Protein AF-A0AAX0XKA4-F1 (afdb_monomer)

Secondary structure (DSSP, 8-state):
--PPPPP-TT-GGGGSPPPPPS-SGGGHHHHHHHHHHHHHSTT-S---GGGGT-BTTB-SS-----

Radius of gyration: 11.56 Å; Cα contacts (8 Å, |Δi|>4): 65; chains: 1; bounding box: 27×26×28 Å

Mean predicted aligned error: 6.41 Å

Structure (mmCIF, N/CA/C/O backbone):
data_AF-A0AAX0XKA4-F1
#
_entry.id   AF-A0AAX0XKA4-F1
#
loop_
_atom_site.group_PDB
_atom_site.id
_atom_site.type_symbol
_atom_site.label_atom_id
_atom_site.label_alt_id
_atom_site.label_comp_id
_atom_site.label_asym_id
_atom_site.label_entity_id
_atom_site.label_seq_id
_atom_site.pdbx_PDB_ins_code
_atom_site.Cartn_x
_atom_site.Cartn_y
_atom_site.Cartn_z
_atom_site.occupancy
_atom_site.B_iso_or_equiv
_atom_site.auth_seq_id
_atom_site.auth_comp_id
_atom_site.auth_asym_id
_atom_s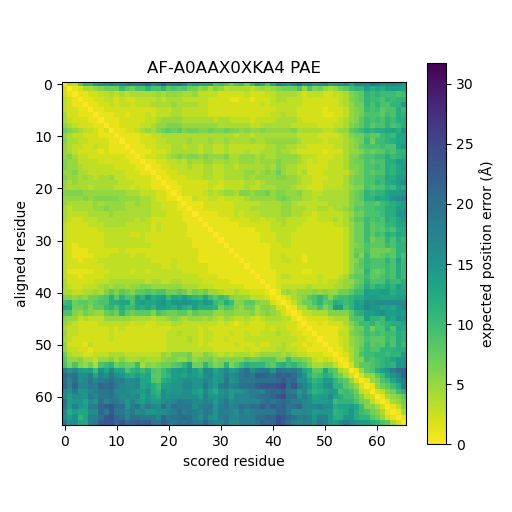ite.auth_atom_id
_atom_site.pdbx_PDB_model_num
ATOM 1 N N . MET A 1 1 ? -5.636 -13.709 3.227 1.00 65.69 1 MET A N 1
ATOM 2 C CA . MET A 1 1 ? -4.253 -14.109 2.910 1.00 65.69 1 MET A CA 1
ATOM 3 C C . MET A 1 1 ? -4.175 -14.541 1.458 1.00 65.69 1 MET A C 1
ATOM 5 O O . MET A 1 1 ? -4.452 -15.693 1.132 1.00 65.69 1 MET A O 1
ATOM 9 N N . ALA A 1 2 ? -3.856 -13.584 0.597 1.00 83.94 2 ALA A N 1
ATOM 10 C CA . ALA A 1 2 ? -3.620 -13.736 -0.830 1.00 83.94 2 ALA A CA 1
ATOM 11 C C . ALA A 1 2 ? -2.412 -12.878 -1.236 1.00 83.94 2 ALA A 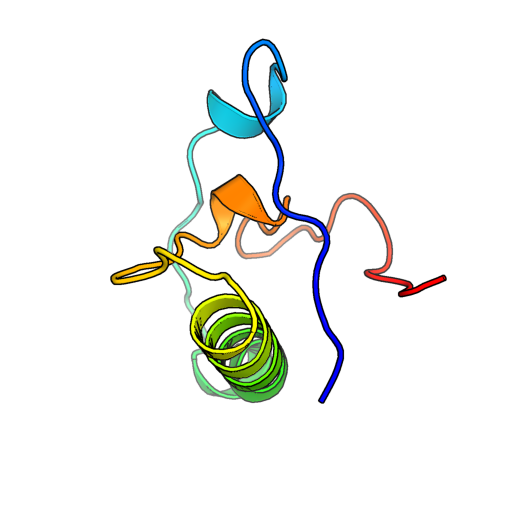C 1
ATOM 13 O O . ALA A 1 2 ? -2.186 -11.816 -0.659 1.00 83.94 2 ALA A O 1
ATOM 14 N N . ILE A 1 3 ? -1.652 -13.333 -2.235 1.00 87.44 3 ILE A N 1
ATOM 15 C CA . ILE A 1 3 ? -0.593 -12.524 -2.848 1.00 87.44 3 ILE A CA 1
ATOM 16 C C . ILE A 1 3 ? -1.244 -11.651 -3.920 1.00 87.44 3 ILE A C 1
ATOM 18 O O . ILE A 1 3 ? -1.904 -12.155 -4.831 1.00 87.44 3 ILE A O 1
ATOM 22 N N . LEU A 1 4 ? -1.080 -10.340 -3.782 1.00 88.94 4 LEU A N 1
ATOM 23 C CA . LEU A 1 4 ? -1.639 -9.334 -4.668 1.00 88.94 4 LEU A CA 1
ATOM 24 C C . LEU A 1 4 ? -0.687 -9.076 -5.853 1.00 88.94 4 LEU A C 1
ATOM 26 O O . LEU A 1 4 ? 0.534 -9.112 -5.702 1.00 88.94 4 LEU A O 1
ATOM 30 N N . GLU A 1 5 ? -1.228 -8.767 -7.035 1.00 90.06 5 GLU A N 1
ATOM 31 C CA . GLU A 1 5 ? -0.410 -8.341 -8.178 1.00 90.06 5 GLU A CA 1
ATOM 32 C C . GLU A 1 5 ? 0.155 -6.932 -7.935 1.00 90.06 5 GLU A C 1
ATOM 34 O O . GLU A 1 5 ? -0.596 -5.990 -7.667 1.00 90.06 5 GLU A O 1
ATOM 39 N N . ILE A 1 6 ? 1.478 -6.780 -8.059 1.00 90.00 6 ILE A N 1
ATOM 40 C CA . ILE A 1 6 ? 2.148 -5.480 -7.973 1.00 90.00 6 ILE A CA 1
ATOM 41 C C . ILE A 1 6 ? 2.219 -4.857 -9.367 1.00 90.00 6 ILE A C 1
ATOM 43 O O . ILE A 1 6 ? 2.908 -5.350 -10.259 1.00 90.00 6 ILE A O 1
ATOM 47 N N . LEU A 1 7 ? 1.545 -3.726 -9.532 1.00 90.12 7 LEU A N 1
ATOM 48 C CA . LEU A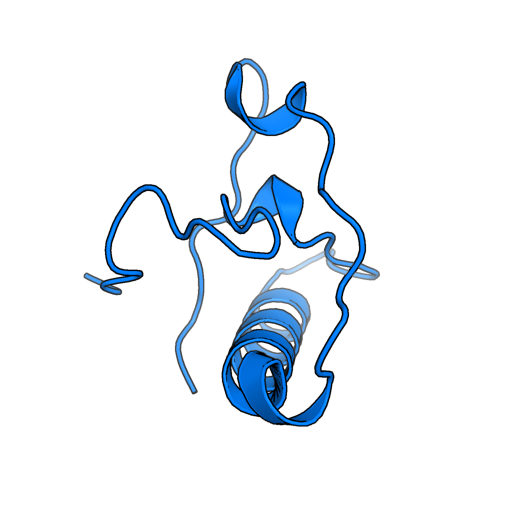 1 7 ? 1.564 -2.920 -10.742 1.00 90.12 7 LEU A CA 1
ATOM 49 C C . LEU A 1 7 ? 2.941 -2.279 -10.953 1.00 90.12 7 LEU A C 1
ATOM 51 O O . LEU A 1 7 ? 3.516 -1.673 -10.044 1.00 90.12 7 LEU A O 1
ATOM 55 N N . THR A 1 8 ? 3.432 -2.340 -12.189 1.00 90.00 8 THR A N 1
ATOM 56 C CA . THR A 1 8 ? 4.694 -1.721 -12.613 1.00 90.00 8 THR A CA 1
ATOM 57 C C . THR A 1 8 ? 4.449 -0.600 -13.620 1.00 90.00 8 THR A C 1
ATOM 59 O O . THR A 1 8 ? 3.449 -0.584 -14.339 1.00 90.00 8 THR A O 1
ATOM 62 N N . LEU A 1 9 ? 5.377 0.355 -13.715 1.00 87.94 9 LEU A N 1
ATOM 63 C CA . LEU A 1 9 ? 5.315 1.373 -14.767 1.00 87.94 9 LEU A CA 1
ATOM 64 C C . LEU A 1 9 ? 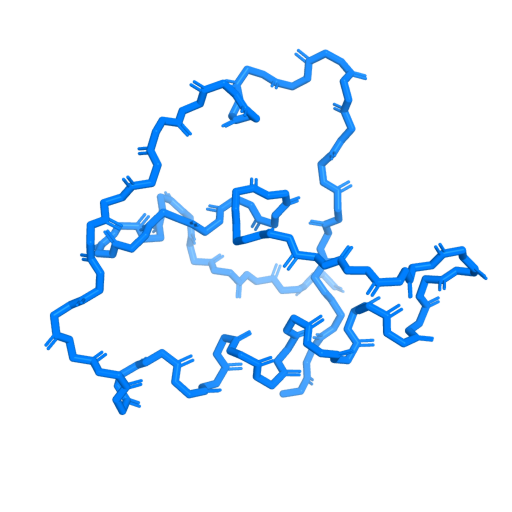5.338 0.709 -16.158 1.00 87.94 9 LEU A C 1
ATOM 66 O O . LEU A 1 9 ? 6.075 -0.261 -16.344 1.00 87.94 9 LEU A O 1
ATOM 70 N N . PRO A 1 10 ? 4.574 1.226 -17.139 1.00 92.69 10 PRO A N 1
ATOM 71 C CA . PRO A 1 10 ? 3.873 2.517 -17.153 1.00 92.69 10 PRO A CA 1
ATOM 72 C C . PRO A 1 10 ? 2.363 2.452 -16.816 1.00 92.69 10 PRO A C 1
ATOM 74 O O . PRO A 1 10 ? 1.578 3.174 -17.430 1.00 92.69 10 PRO A O 1
ATOM 77 N N . ASP A 1 11 ? 1.919 1.608 -15.875 1.00 89.44 11 ASP A N 1
ATOM 78 C CA . ASP A 1 11 ? 0.484 1.475 -15.578 1.00 89.44 11 ASP A CA 1
ATOM 79 C C . ASP A 1 11 ? -0.156 2.807 -15.097 1.00 89.44 11 ASP A C 1
ATOM 81 O O . ASP A 1 11 ? 0.257 3.356 -14.068 1.00 89.44 11 ASP A O 1
ATOM 85 N N . PRO A 1 12 ? 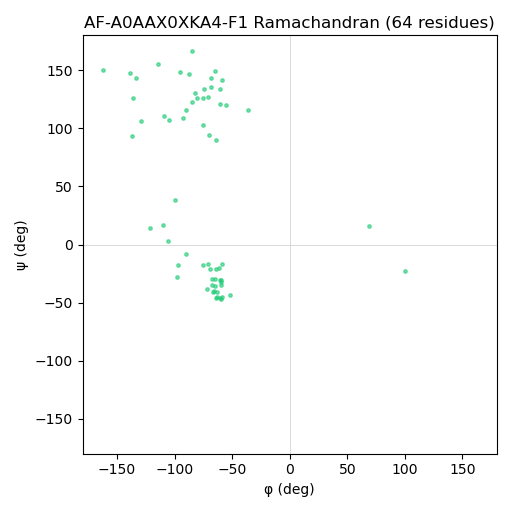-1.187 3.342 -15.790 1.00 88.44 12 PRO A N 1
ATOM 86 C CA . PRO A 1 12 ? -1.819 4.617 -15.436 1.00 88.44 12 PRO A CA 1
ATOM 87 C C . PRO A 1 12 ? -2.511 4.591 -14.066 1.00 88.44 12 PRO A C 1
ATOM 89 O O . PRO A 1 12 ? -2.702 5.641 -13.447 1.00 88.44 12 PRO A O 1
ATOM 92 N N . ARG A 1 13 ? -2.859 3.404 -13.556 1.00 86.19 13 ARG A N 1
ATOM 93 C CA . ARG A 1 13 ? -3.416 3.211 -12.212 1.00 86.19 13 ARG A CA 1
ATOM 94 C C . ARG A 1 13 ? -2.447 3.707 -11.136 1.00 86.19 13 ARG A C 1
ATOM 96 O O . ARG A 1 13 ? -2.882 4.341 -10.175 1.00 86.19 13 ARG A O 1
ATOM 103 N N . LEU A 1 14 ? -1.137 3.565 -11.332 1.00 89.00 14 LEU A N 1
ATOM 104 C CA . LEU A 1 14 ? -0.133 4.067 -10.383 1.00 89.00 14 LEU A CA 1
ATOM 105 C C . LEU A 1 14 ? -0.177 5.596 -10.201 1.00 89.00 14 LEU A C 1
ATOM 107 O O . LEU A 1 14 ? 0.284 6.102 -9.182 1.00 89.00 14 LEU A O 1
ATOM 111 N N . SER A 1 15 ? -0.763 6.331 -11.154 1.00 89.25 15 SER A N 1
ATOM 112 C CA . SER A 1 15 ? -0.919 7.792 -11.088 1.00 89.25 15 SER A CA 1
ATOM 113 C C . SER A 1 15 ? -2.224 8.248 -10.421 1.00 89.25 15 SER A C 1
ATOM 115 O O . SER A 1 15 ? -2.412 9.444 -10.186 1.00 89.25 15 SER A O 1
ATOM 117 N N . LYS A 1 16 ? -3.154 7.331 -10.118 1.00 88.38 16 LYS A N 1
ATOM 118 C CA . LYS A 1 16 ? -4.419 7.672 -9.453 1.00 88.38 16 LYS A CA 1
ATOM 119 C C . LYS A 1 16 ? -4.178 7.979 -7.970 1.00 88.38 16 LYS A C 1
ATOM 121 O O . LYS A 1 16 ? -3.519 7.225 -7.256 1.00 88.38 16 LYS A O 1
ATOM 126 N N . LYS A 1 17 ? -4.768 9.074 -7.481 1.00 87.06 17 LYS A N 1
ATOM 127 C CA . LYS A 1 17 ? -4.703 9.464 -6.066 1.00 87.06 17 LYS A CA 1
ATOM 128 C C . LYS A 1 17 ? -5.628 8.575 -5.227 1.00 87.06 17 LYS A C 1
ATOM 130 O O . LYS A 1 17 ? -6.822 8.495 -5.509 1.00 87.06 17 LYS A O 1
ATOM 135 N N . ALA A 1 18 ? -5.088 7.948 -4.182 1.00 87.69 18 ALA A N 1
ATOM 136 C CA . ALA A 1 18 ? -5.893 7.225 -3.199 1.00 87.69 18 ALA A CA 1
ATOM 137 C C . ALA A 1 18 ? -6.810 8.188 -2.423 1.00 87.69 18 ALA A C 1
ATOM 139 O O . ALA A 1 18 ? -6.465 9.358 -2.217 1.00 87.69 18 ALA A O 1
ATOM 140 N N . ARG A 1 19 ? -7.982 7.706 -1.997 1.00 87.62 19 ARG A N 1
ATOM 141 C CA . ARG A 1 19 ? -8.867 8.472 -1.108 1.00 87.62 19 ARG A CA 1
ATOM 142 C C . ARG A 1 19 ? -8.426 8.239 0.358 1.00 87.62 19 ARG A C 1
ATOM 144 O O . ARG A 1 19 ? -7.587 7.381 0.637 1.00 87.62 19 ARG A O 1
ATOM 151 N N . PRO A 1 20 ? -8.913 9.036 1.314 1.00 88.00 20 PRO A N 1
ATOM 152 C CA . PRO A 1 20 ? -8.721 8.731 2.726 1.00 88.00 20 PRO A CA 1
ATOM 153 C C . PRO A 1 20 ? -9.519 7.486 3.130 1.00 88.00 20 PRO A C 1
ATOM 155 O O . PRO A 1 20 ? -10.643 7.286 2.668 1.00 88.00 20 PRO A O 1
ATOM 158 N N . VAL A 1 21 ? -8.954 6.673 4.018 1.00 87.31 21 VAL A N 1
ATOM 159 C CA . VAL A 1 21 ? -9.676 5.576 4.673 1.00 87.31 21 VAL A CA 1
ATOM 160 C C . VAL A 1 21 ? -10.499 6.166 5.816 1.00 87.31 21 VAL A C 1
ATOM 162 O O . VAL A 1 21 ? -9.950 6.865 6.664 1.00 87.31 21 VAL A O 1
ATOM 165 N N . THR A 1 22 ? -11.805 5.902 5.831 1.00 89.19 22 THR A N 1
ATOM 166 C CA . THR A 1 22 ? -12.714 6.356 6.900 1.00 89.19 22 THR A CA 1
ATOM 167 C C . THR A 1 22 ? -12.981 5.279 7.947 1.00 89.19 22 THR A C 1
ATOM 169 O O . THR A 1 22 ? -13.214 5.617 9.097 1.00 89.19 22 THR A O 1
ATOM 172 N N . GLU A 1 23 ? -12.904 4.001 7.562 1.00 88.56 23 GLU A N 1
ATOM 173 C CA . GLU A 1 23 ? -13.158 2.838 8.420 1.00 88.56 23 GLU A CA 1
ATOM 174 C C . GLU A 1 23 ? -11.984 1.861 8.301 1.00 88.56 23 GLU A C 1
ATOM 176 O O . GLU A 1 23 ? -11.812 1.209 7.268 1.00 88.56 23 GLU A O 1
ATOM 181 N N . VAL A 1 24 ? -11.139 1.788 9.332 1.00 86.56 24 VAL A N 1
ATOM 182 C CA . VAL A 1 24 ? -9.916 0.963 9.303 1.00 86.56 24 VAL A CA 1
ATOM 183 C C . VAL A 1 24 ? -10.250 -0.527 9.384 1.00 86.56 24 VAL A C 1
ATOM 185 O O . VAL A 1 24 ? -9.663 -1.326 8.658 1.00 86.56 24 VAL A O 1
ATOM 188 N N . ASP A 1 25 ? -11.254 -0.894 10.178 1.00 88.62 25 ASP A N 1
ATOM 189 C CA . ASP A 1 25 ? -11.669 -2.291 10.348 1.00 88.62 25 ASP A CA 1
ATOM 190 C C . ASP A 1 25 ? -12.114 -2.923 9.019 1.00 88.62 25 ASP A C 1
ATOM 192 O O . ASP A 1 25 ? -11.877 -4.102 8.761 1.00 88.62 25 ASP A O 1
ATOM 196 N N . ALA A 1 26 ? -12.696 -2.119 8.122 1.00 86.94 26 ALA A N 1
ATOM 197 C CA . ALA A 1 26 ? -13.144 -2.569 6.808 1.00 86.94 26 ALA A CA 1
ATOM 198 C C . ALA A 1 26 ? -11.988 -2.924 5.854 1.00 86.94 26 ALA A C 1
ATOM 200 O O . ALA A 1 26 ? -12.199 -3.654 4.885 1.00 86.94 26 ALA A O 1
ATOM 201 N N . 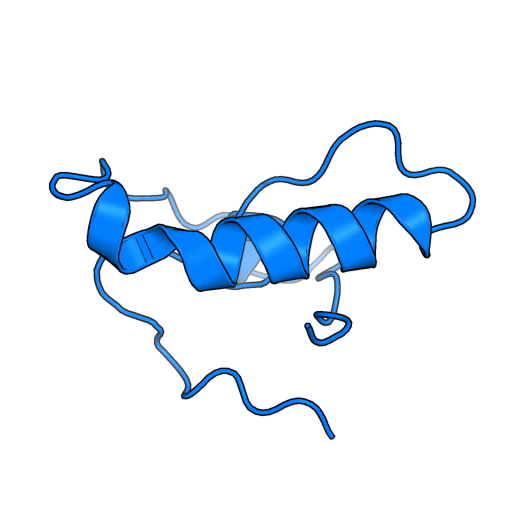ILE A 1 27 ? -10.776 -2.417 6.107 1.00 88.00 27 ILE A N 1
ATOM 202 C CA . ILE A 1 27 ? -9.595 -2.661 5.267 1.00 88.00 27 ILE A CA 1
ATOM 203 C C . ILE A 1 27 ? -8.594 -3.628 5.902 1.00 88.00 27 ILE A C 1
ATOM 205 O O . ILE A 1 27 ? -7.556 -3.895 5.300 1.00 88.00 27 ILE A O 1
ATOM 209 N N . GLN A 1 28 ? -8.892 -4.182 7.080 1.00 90.31 28 GLN A N 1
ATOM 210 C CA . GLN A 1 28 ? -8.011 -5.129 7.765 1.00 90.31 28 GLN A CA 1
ATOM 211 C C . GLN A 1 28 ? -7.571 -6.307 6.866 1.00 90.31 28 GLN A C 1
ATOM 213 O O . GLN A 1 28 ? -6.369 -6.572 6.814 1.00 90.31 28 GLN A O 1
ATOM 218 N N . PRO A 1 29 ? -8.459 -6.941 6.066 1.00 90.44 29 PRO A N 1
ATOM 219 C CA . PRO A 1 29 ? -8.050 -8.022 5.164 1.00 90.44 29 PRO A CA 1
ATOM 220 C C . PRO A 1 29 ? -7.099 -7.558 4.052 1.00 90.44 29 PRO A C 1
ATOM 222 O O . PRO A 1 29 ? -6.168 -8.268 3.689 1.00 90.44 29 PRO A O 1
ATOM 225 N N . LEU A 1 30 ? -7.294 -6.337 3.537 1.00 90.00 30 LEU A N 1
ATOM 226 C CA . LEU A 1 30 ? -6.409 -5.754 2.526 1.00 90.00 30 LEU A CA 1
ATOM 227 C C . LEU A 1 30 ? -5.010 -5.506 3.100 1.00 90.00 30 LEU A C 1
ATOM 229 O O . LEU A 1 30 ? -4.020 -5.743 2.415 1.00 90.00 30 LEU A O 1
ATOM 233 N N . ILE A 1 31 ? -4.921 -5.039 4.349 1.00 90.31 31 ILE A N 1
ATOM 234 C CA . ILE A 1 31 ? 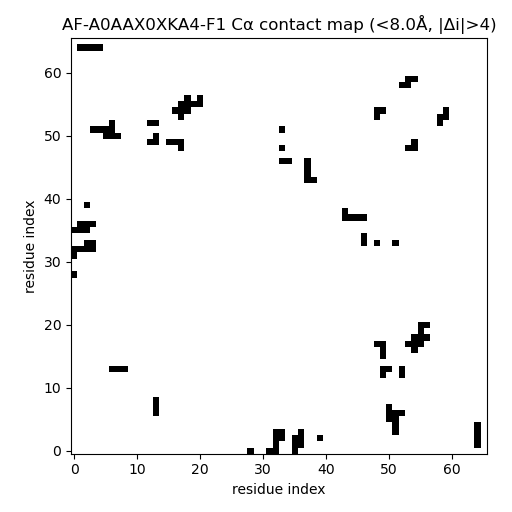-3.638 -4.842 5.033 1.00 90.31 31 ILE A CA 1
ATOM 235 C C . ILE A 1 31 ? -2.897 -6.178 5.149 1.00 90.31 31 ILE A C 1
ATOM 237 O O . ILE A 1 31 ? -1.711 -6.238 4.837 1.00 90.31 31 ILE A O 1
ATOM 241 N N . GLU A 1 32 ? -3.589 -7.243 5.557 1.00 92.44 32 GLU A N 1
ATOM 242 C CA . GLU A 1 32 ? -3.003 -8.584 5.663 1.00 92.44 32 GLU A CA 1
ATOM 243 C C . GLU A 1 32 ? -2.467 -9.084 4.317 1.00 92.44 32 GLU A C 1
ATOM 245 O O . GLU A 1 32 ? -1.322 -9.528 4.238 1.00 92.44 32 GLU A O 1
ATOM 250 N N . ASP A 1 33 ? -3.248 -8.951 3.245 1.00 91.38 33 ASP A N 1
ATOM 251 C CA . ASP A 1 33 ? -2.820 -9.386 1.914 1.00 91.38 33 ASP A CA 1
ATOM 252 C C . ASP A 1 33 ? -1.661 -8.526 1.364 1.00 91.38 33 ASP A C 1
ATOM 254 O O . ASP A 1 33 ? -0.741 -9.034 0.718 1.00 91.38 33 ASP A O 1
ATOM 258 N N . MET A 1 34 ? -1.640 -7.222 1.660 1.00 91.44 34 MET A N 1
ATOM 259 C CA . MET A 1 34 ? -0.529 -6.335 1.293 1.00 91.44 34 MET A CA 1
ATOM 260 C C . MET A 1 34 ? 0.764 -6.683 2.037 1.00 91.44 34 MET A C 1
ATOM 262 O O . MET A 1 34 ? 1.837 -6.670 1.431 1.00 91.44 34 MET A O 1
ATOM 266 N N . LEU A 1 35 ? 0.680 -7.004 3.330 1.00 92.06 35 LEU A N 1
ATOM 267 C CA . LEU A 1 35 ? 1.839 -7.441 4.110 1.00 92.06 35 LEU A CA 1
ATOM 268 C C . LEU A 1 35 ? 2.397 -8.752 3.557 1.00 92.06 35 LEU A C 1
ATOM 270 O O . LEU A 1 35 ? 3.600 -8.858 3.327 1.00 92.06 35 LEU A O 1
ATOM 274 N N . GLU A 1 36 ? 1.520 -9.710 3.264 1.00 91.81 36 GLU A N 1
ATOM 275 C CA . GLU A 1 36 ? 1.906 -10.992 2.676 1.00 91.81 36 GLU A CA 1
ATOM 276 C C . GLU A 1 36 ? 2.619 -10.812 1.328 1.00 91.81 36 GLU A C 1
ATOM 278 O O . GLU A 1 36 ? 3.676 -11.397 1.082 1.00 91.81 36 GLU A O 1
ATOM 283 N N . THR A 1 37 ? 2.075 -9.942 0.475 1.00 91.50 37 THR A N 1
ATOM 284 C CA . THR A 1 37 ? 2.641 -9.595 -0.838 1.00 91.50 37 THR A CA 1
ATOM 285 C C . THR A 1 37 ? 4.011 -8.930 -0.719 1.00 91.50 37 THR A C 1
ATOM 287 O O . THR A 1 37 ? 4.927 -9.227 -1.491 1.00 91.50 37 THR A O 1
ATOM 290 N N . MET A 1 38 ? 4.168 -8.031 0.255 1.00 91.31 38 MET A N 1
ATOM 291 C CA . MET A 1 38 ? 5.431 -7.347 0.518 1.00 91.31 38 MET A CA 1
ATOM 292 C C . MET A 1 38 ? 6.514 -8.340 0.950 1.00 91.31 38 MET A C 1
ATOM 294 O O . MET A 1 38 ? 7.607 -8.300 0.396 1.00 91.31 38 MET A O 1
ATOM 298 N N . TYR A 1 39 ? 6.207 -9.258 1.873 1.00 89.25 39 TYR A N 1
ATOM 299 C CA . TYR A 1 39 ? 7.167 -10.268 2.335 1.00 89.25 39 TYR A CA 1
ATOM 300 C C . TYR A 1 39 ? 7.538 -11.296 1.261 1.00 89.25 39 TYR A C 1
ATOM 302 O O . TYR A 1 39 ? 8.657 -11.804 1.266 1.00 89.25 39 TYR A O 1
ATOM 310 N N . HIS A 1 40 ? 6.626 -11.587 0.331 1.00 89.19 40 HIS A N 1
ATOM 311 C CA . HIS A 1 40 ? 6.907 -12.447 -0.821 1.00 89.19 40 HIS A CA 1
ATOM 312 C C . HIS A 1 40 ? 7.737 -11.761 -1.910 1.00 89.19 40 HIS A C 1
ATOM 314 O O . HIS A 1 40 ? 8.302 -12.438 -2.772 1.00 89.19 40 HIS A O 1
ATOM 320 N N . SER A 1 41 ? 7.816 -10.431 -1.897 1.00 84.25 41 SER A N 1
ATOM 321 C CA . SER A 1 41 ? 8.581 -9.684 -2.889 1.00 84.25 41 SER A CA 1
ATOM 322 C C . SER A 1 41 ? 10.067 -9.653 -2.512 1.00 84.25 41 SER A C 1
ATOM 324 O O . SER A 1 41 ? 10.395 -9.273 -1.390 1.00 84.25 41 SER A O 1
ATOM 326 N N . PRO A 1 42 ? 10.986 -9.990 -3.436 1.00 77.81 42 PRO A N 1
ATOM 327 C CA . PRO A 1 42 ? 12.406 -10.190 -3.125 1.00 77.81 42 PRO A CA 1
ATOM 328 C C . PRO A 1 42 ? 13.105 -8.953 -2.538 1.00 77.81 42 PRO A C 1
ATOM 330 O O . PRO A 1 42 ? 13.997 -9.101 -1.707 1.00 77.81 42 PRO A O 1
ATOM 333 N N . ASP A 1 43 ? 12.667 -7.750 -2.919 1.00 78.38 43 ASP A N 1
ATOM 334 C CA . ASP A 1 43 ? 13.266 -6.469 -2.513 1.00 78.38 43 ASP A CA 1
ATOM 335 C C . ASP A 1 43 ? 12.266 -5.548 -1.775 1.00 78.38 43 ASP A C 1
ATOM 337 O O . ASP A 1 43 ? 12.475 -4.339 -1.641 1.00 78.38 43 ASP A O 1
ATOM 341 N N . GLY A 1 44 ? 11.127 -6.096 -1.337 1.00 72.38 44 GLY A N 1
ATOM 342 C CA . GLY A 1 44 ? 10.006 -5.327 -0.798 1.00 72.38 44 GLY A CA 1
ATOM 343 C C . GLY A 1 44 ? 10.249 -4.818 0.625 1.00 72.38 44 GLY A C 1
ATOM 344 O O . GLY A 1 44 ? 10.082 -5.560 1.585 1.00 72.38 44 GLY A O 1
ATOM 345 N N . VAL A 1 45 ? 10.577 -3.530 0.781 1.00 83.56 45 VAL A N 1
ATOM 346 C CA . VAL A 1 45 ? 10.666 -2.864 2.106 1.00 83.56 45 VAL A CA 1
ATOM 347 C C . VAL A 1 45 ? 9.378 -2.102 2.458 1.00 83.56 45 VAL A C 1
ATOM 349 O O . VAL A 1 45 ? 9.126 -1.781 3.617 1.00 83.56 45 VAL A O 1
ATOM 352 N N . GLY A 1 46 ? 8.539 -1.818 1.461 1.00 87.31 46 GLY A N 1
ATOM 353 C CA . GLY A 1 46 ? 7.250 -1.158 1.635 1.00 87.31 46 GLY A CA 1
ATOM 354 C C . GLY A 1 46 ? 6.351 -1.362 0.420 1.00 87.31 46 GLY A C 1
ATOM 355 O O . GLY A 1 46 ? 6.843 -1.497 -0.700 1.00 87.31 46 GLY A O 1
ATOM 356 N N . LEU A 1 47 ? 5.036 -1.375 0.647 1.00 89.81 47 LEU A N 1
ATOM 357 C CA . LEU A 1 47 ? 4.019 -1.544 -0.390 1.00 89.81 47 LEU A CA 1
ATOM 358 C C . LEU A 1 47 ? 2.874 -0.547 -0.169 1.00 89.81 47 LEU A C 1
ATOM 360 O O . LEU A 1 47 ? 2.292 -0.487 0.914 1.00 89.81 47 LEU A O 1
ATOM 3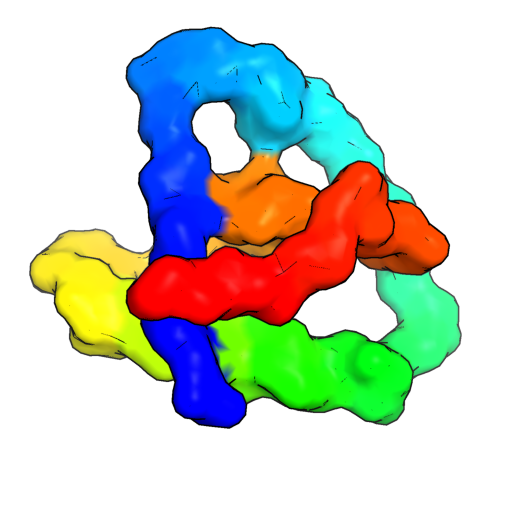64 N N . ALA A 1 48 ? 2.549 0.244 -1.192 1.00 91.12 48 ALA A N 1
ATOM 365 C CA . ALA A 1 48 ? 1.426 1.179 -1.171 1.00 91.12 48 ALA A CA 1
ATOM 366 C C . ALA A 1 48 ? 0.169 0.553 -1.792 1.00 91.12 48 ALA A C 1
ATOM 368 O O . ALA A 1 48 ? 0.256 -0.215 -2.747 1.00 91.12 48 ALA A O 1
ATOM 369 N N . SER A 1 49 ? -1.021 0.933 -1.312 1.00 89.06 49 SER A N 1
ATOM 370 C CA . SER A 1 49 ? -2.289 0.358 -1.794 1.00 89.06 49 SER A CA 1
ATOM 371 C C . SER A 1 49 ? -2.517 0.605 -3.292 1.00 89.06 49 SER A C 1
ATOM 373 O O . SER A 1 49 ? -3.079 -0.229 -3.996 1.00 89.06 49 SER A O 1
ATOM 375 N N . THR A 1 50 ? -2.010 1.722 -3.818 1.00 90.19 50 THR A N 1
ATOM 376 C CA . THR A 1 50 ? -2.074 2.051 -5.248 1.00 90.19 50 THR A CA 1
ATOM 377 C C . THR A 1 50 ? -1.281 1.074 -6.115 1.00 90.19 50 THR A C 1
ATOM 379 O O . THR A 1 50 ? -1.675 0.834 -7.255 1.00 90.19 50 THR A O 1
ATOM 382 N N . GLN A 1 51 ? -0.208 0.474 -5.586 1.00 90.31 51 GLN A N 1
ATOM 383 C CA . GLN A 1 51 ? 0.601 -0.515 -6.305 1.00 90.31 51 GLN A CA 1
ATOM 384 C C . GLN A 1 51 ? -0.118 -1.846 -6.484 1.00 90.31 51 GLN A C 1
ATOM 386 O O . GLN A 1 51 ? 0.278 -2.615 -7.342 1.00 90.31 51 GLN A O 1
ATOM 391 N N . VAL A 1 52 ? -1.179 -2.102 -5.725 1.00 88.38 52 VAL A N 1
ATOM 392 C CA . VAL A 1 52 ? -2.025 -3.298 -5.863 1.00 88.38 52 VAL A CA 1
ATOM 393 C C . VAL A 1 52 ? -3.412 -2.946 -6.409 1.00 88.38 52 VAL A C 1
ATOM 395 O O . VAL A 1 52 ? -4.362 -3.713 -6.289 1.00 88.38 52 VAL A O 1
ATOM 398 N N . GLY A 1 53 ? -3.558 -1.746 -6.988 1.00 82.00 53 GLY A N 1
ATOM 399 C CA . GLY A 1 53 ? -4.817 -1.270 -7.563 1.00 82.00 53 GLY A CA 1
ATOM 400 C C . GLY A 1 53 ? -5.922 -0.989 -6.539 1.00 82.00 53 GLY A C 1
ATOM 401 O O . GLY A 1 53 ? -7.085 -0.867 -6.924 1.00 82.00 53 GLY A O 1
ATOM 402 N N . ALA A 1 54 ? -5.587 -0.872 -5.251 1.00 81.12 54 ALA A N 1
ATOM 403 C CA . ALA A 1 54 ? -6.535 -0.577 -4.188 1.00 81.12 54 ALA A CA 1
ATOM 404 C C . ALA A 1 54 ? -6.621 0.937 -3.922 1.00 81.12 54 ALA A C 1
ATOM 406 O O . ALA A 1 54 ? -5.719 1.557 -3.343 1.00 81.12 54 ALA A O 1
ATOM 407 N N . TYR A 1 55 ? -7.755 1.527 -4.305 1.00 76.00 55 TYR A N 1
ATOM 408 C CA . TYR A 1 55 ? -8.128 2.905 -3.992 1.00 76.00 55 TYR A CA 1
ATOM 409 C C . TYR A 1 55 ? -9.262 2.852 -2.977 1.00 76.00 55 TYR A C 1
ATOM 411 O O . TYR A 1 55 ? -10.366 2.414 -3.280 1.00 76.00 55 TYR A O 1
ATOM 419 N N . SER A 1 56 ? -8.979 3.254 -1.745 1.00 55.84 56 SER A N 1
ATOM 420 C CA . SER A 1 56 ? -9.940 3.312 -0.633 1.00 55.84 56 SER A CA 1
ATOM 421 C C . SER A 1 56 ? -11.361 3.726 -1.074 1.00 55.84 56 SER A C 1
ATOM 423 O O . SER A 1 56 ? -11.576 4.851 -1.540 1.00 55.84 56 SER A O 1
ATOM 425 N N . GLY A 1 57 ? -12.310 2.801 -0.907 1.00 51.53 57 GLY A N 1
ATOM 426 C CA . GLY A 1 57 ? -13.746 2.973 -1.156 1.00 51.53 57 GLY A CA 1
ATOM 427 C C . GLY A 1 57 ? -14.267 2.408 -2.482 1.00 51.53 57 GLY A C 1
ATOM 428 O O . GLY A 1 57 ? -15.445 2.085 -2.567 1.00 51.53 57 GLY A O 1
ATOM 429 N N . GLU A 1 58 ? -13.415 2.228 -3.491 1.00 45.22 58 GLU A N 1
ATOM 430 C CA . GLU A 1 58 ? -13.783 1.630 -4.778 1.00 45.22 58 GLU A CA 1
ATOM 431 C C . GLU A 1 58 ? -12.678 0.655 -5.176 1.00 45.22 58 GLU A C 1
ATOM 433 O O . GLU A 1 5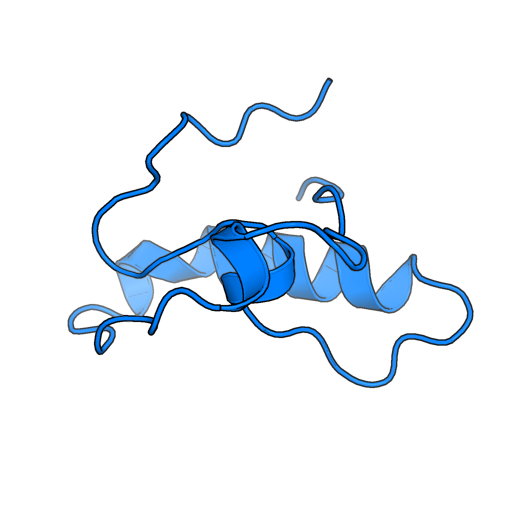8 ? -11.672 1.027 -5.782 1.00 45.22 58 GLU A O 1
ATOM 438 N N . VAL A 1 59 ? -12.857 -0.620 -4.825 1.00 47.09 59 VAL A N 1
ATOM 439 C CA . VAL A 1 59 ? -12.115 -1.677 -5.507 1.00 47.09 59 VAL A CA 1
ATOM 440 C C . VAL A 1 59 ? -12.721 -1.734 -6.909 1.00 47.09 59 VAL A C 1
ATOM 442 O O . VAL A 1 59 ? -13.780 -2.321 -7.112 1.00 47.09 59 VAL A O 1
ATOM 445 N N . GLU A 1 60 ? -12.117 -1.016 -7.860 1.00 45.81 60 GLU A N 1
ATOM 446 C CA . GLU A 1 60 ? -12.635 -0.882 -9.234 1.00 45.81 60 GLU A CA 1
ATOM 447 C C . GLU A 1 60 ? -12.760 -2.256 -9.925 1.00 45.81 60 GLU A C 1
ATOM 449 O O . GLU A 1 60 ? -13.500 -2.409 -10.892 1.00 45.81 60 GLU A O 1
ATOM 454 N N . GLN A 1 61 ? -12.093 -3.280 -9.380 1.00 46.19 61 GLN A N 1
ATOM 455 C CA . GLN A 1 61 ? -12.324 -4.684 -9.690 1.00 46.19 61 GLN A CA 1
ATOM 456 C C . GLN A 1 61 ? -12.407 -5.506 -8.401 1.00 46.19 61 GLN A C 1
ATOM 458 O O . GLN A 1 61 ? -11.645 -5.229 -7.479 1.00 46.19 61 GLN A O 1
ATOM 463 N N . PRO A 1 62 ? -13.270 -6.535 -8.303 1.00 48.12 62 PRO A N 1
ATOM 464 C CA . PRO A 1 62 ? -13.172 -7.488 -7.205 1.00 48.12 62 PRO A CA 1
ATOM 465 C C . PRO A 1 62 ? -11.750 -8.047 -7.208 1.00 48.12 62 PRO A C 1
ATOM 467 O O . PRO A 1 62 ? -11.323 -8.608 -8.217 1.00 48.12 62 PRO A O 1
ATOM 470 N N . PHE A 1 63 ? -11.021 -7.848 -6.108 1.00 52.72 63 PHE A N 1
ATOM 471 C CA . PHE A 1 63 ? -9.664 -8.351 -5.956 1.00 52.72 63 PHE A CA 1
ATOM 472 C C . PHE A 1 63 ? -9.730 -9.884 -5.971 1.00 52.72 63 PHE A C 1
ATOM 474 O O . PHE A 1 63 ? -10.004 -10.521 -4.956 1.00 52.72 63 PHE A O 1
ATOM 481 N N . ARG A 1 64 ? -9.620 -10.477 -7.161 1.00 42.78 64 ARG A N 1
ATOM 482 C CA . ARG A 1 64 ? -9.611 -11.921 -7.364 1.00 42.78 64 ARG A CA 1
ATOM 483 C C . ARG A 1 64 ? -8.174 -12.319 -7.669 1.00 42.78 64 ARG A C 1
ATOM 485 O O . ARG A 1 64 ? -7.716 -12.015 -8.770 1.00 42.78 64 ARG A O 1
ATOM 492 N N . PRO A 1 65 ? -7.470 -12.973 -6.733 1.00 43.62 65 PRO A N 1
ATOM 493 C CA . PRO A 1 65 ? -6.243 -13.665 -7.087 1.00 43.62 65 PRO A CA 1
ATOM 494 C C . PRO A 1 65 ? -6.593 -14.743 -8.124 1.00 43.62 65 PRO A C 1
ATOM 496 O O . PRO A 1 65 ? -7.609 -15.432 -7.984 1.00 43.62 65 PRO A O 1
ATOM 499 N N . THR A 1 66 ? -5.807 -14.828 -9.195 1.00 49.19 66 THR A N 1
ATOM 500 C CA . THR A 1 66 ? -5.790 -16.002 -10.083 1.00 49.19 66 THR A CA 1
ATOM 501 C C . THR A 1 66 ? -5.128 -17.178 -9.395 1.00 49.19 66 THR A C 1
ATOM 503 O O . THR A 1 66 ? -4.105 -16.926 -8.719 1.00 49.19 66 THR A O 1
#

pLDDT: mean 80.82, std 15.46, range [42.78, 92.69]

Solvent-accessible surface area (backbone atoms only — not comparable to full-atom values): 4284 Å² total; per-residue (Å²): 128,49,69,61,68,75,67,57,89,89,48,71,63,67,73,55,81,65,53,78,79,89,58,67,80,82,43,47,66,58,52,51,15,48,51,51,29,26,73,72,36,97,83,46,88,75,77,59,54,45,36,57,64,44,32,56,94,49,64,86,55,83,91,67,76,129

Nearest PDB structures (foldseek):
  3qu1-assembly1_B  TM=8.605E-01  e=1.528E-04  Vibrio cholerae
  1s17-assembly2_B  TM=9.447E-01  e=1.101E-03  Pseudomonas aeruginosa
  4dr9-assembly1_A  TM=8.941E-01  e=3.801E-02  Synechococcus elongatus PCC 6301
  4dr9-assembly4_D  TM=7.664E-01  e=4.662E-02  Synechococcus elongatus PCC 6301

Sequence (66 aa):
MAILEILTLPDPRLSKKARPVTEVDAIQPLIEDMLETMYHSPDGVGLASTQVGAYSGEVEQPFRPT

Foldseek 3Di:
DAAAQFDDPPDCLLVDDADDAPDVVVCVVVVVNLVVNQVPDPPRPDDDCSRRSDRHPPSVDDRDDD